Protein AF-A0A821BLL0-F1 (afdb_monomer_lite)

Foldseek 3Di:
DCPVLVVQLVFQDAFKWKAKDWAAPVVVVVVVVQVVDPPRKDFDAAWGKTAPDQVLRNVVNVPDDDPDDPTDTDMDMDHHNDRHSQKGFQEDDPVVRRHRNDPDNVRRIIIGHGGDMDD

Radius of gyration: 15.29 Å; chains: 1; bounding box: 33×35×38 Å

Structure (mmCIF, N/CA/C/O backbone):
data_AF-A0A821BLL0-F1
#
_entry.id   AF-A0A821BLL0-F1
#
loop_
_atom_site.group_PDB
_atom_site.id
_atom_site.type_symbol
_atom_site.label_atom_id
_atom_site.label_alt_id
_atom_site.label_comp_id
_atom_site.label_asym_id
_atom_site.label_entity_id
_atom_site.label_seq_id
_atom_site.pdbx_PDB_ins_code
_atom_site.Cartn_x
_atom_site.Cartn_y
_atom_site.Cartn_z
_atom_site.occupancy
_atom_site.B_iso_or_equiv
_atom_site.auth_seq_id
_atom_site.auth_comp_id
_atom_site.auth_asym_id
_atom_site.auth_atom_id
_atom_site.pdbx_PDB_model_num
ATOM 1 N N . MET A 1 1 ? -13.124 4.607 -16.594 1.00 51.12 1 MET A N 1
ATOM 2 C CA . MET A 1 1 ? -12.149 5.379 -15.791 1.00 51.12 1 MET A CA 1
ATOM 3 C C . MET A 1 1 ? -10.859 4.607 -15.464 1.00 51.12 1 MET A C 1
ATOM 5 O O . MET A 1 1 ? -9.894 5.248 -15.086 1.00 51.12 1 MET A O 1
ATOM 9 N N . TYR A 1 2 ? -10.766 3.288 -15.716 1.00 54.12 2 TYR A N 1
ATOM 10 C CA . TYR A 1 2 ? -9.566 2.486 -15.399 1.00 54.12 2 TYR A CA 1
ATOM 11 C C . TYR A 1 2 ? -8.986 1.662 -16.569 1.00 54.12 2 TYR A C 1
ATOM 13 O O . TYR A 1 2 ? -8.234 0.721 -16.342 1.00 54.12 2 TYR A O 1
ATOM 21 N N . SER A 1 3 ? -9.278 1.989 -17.835 1.00 56.03 3 SER A N 1
ATOM 22 C CA . SER A 1 3 ? -8.685 1.268 -18.984 1.00 56.03 3 SER A CA 1
ATOM 23 C C . SER A 1 3 ? -7.151 1.330 -18.991 1.00 56.03 3 SER A C 1
ATOM 25 O O . SER A 1 3 ? -6.497 0.361 -19.361 1.00 56.03 3 SER A O 1
ATOM 27 N N . LYS A 1 4 ? -6.575 2.423 -18.473 1.00 64.31 4 LYS A N 1
ATOM 28 C CA . LYS A 1 4 ? -5.131 2.565 -18.245 1.00 64.31 4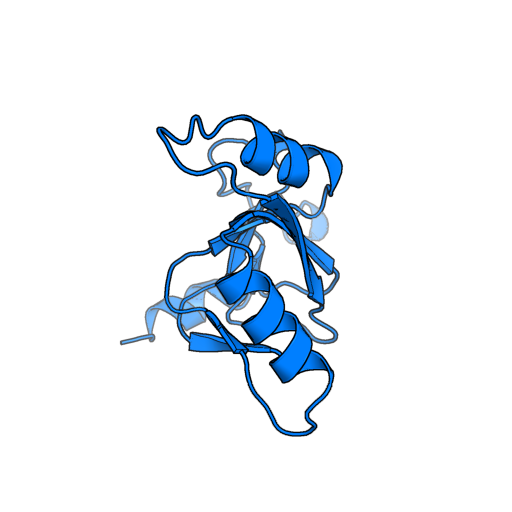 LYS A CA 1
ATOM 29 C C . LYS A 1 4 ? -4.596 1.735 -17.067 1.00 64.31 4 LYS A C 1
ATOM 31 O O . LYS A 1 4 ? -3.395 1.586 -16.963 1.00 64.31 4 LYS A O 1
ATOM 36 N N . LEU A 1 5 ? -5.427 1.156 -16.194 1.00 62.91 5 LEU A N 1
ATOM 37 C CA . LEU A 1 5 ? -4.920 0.224 -15.171 1.00 62.91 5 LEU A CA 1
ATOM 38 C C . LEU A 1 5 ? -4.519 -1.123 -15.761 1.00 62.91 5 LEU A C 1
ATOM 40 O O . LEU A 1 5 ? -3.661 -1.802 -15.205 1.00 62.91 5 LEU A O 1
ATOM 44 N N . GLN A 1 6 ? -5.086 -1.502 -16.911 1.00 64.25 6 GLN A N 1
ATOM 45 C CA . GLN A 1 6 ? -4.675 -2.732 -17.581 1.00 64.25 6 GLN A CA 1
ATOM 46 C C . GLN A 1 6 ? -3.198 -2.698 -17.983 1.00 64.25 6 GLN A C 1
ATOM 48 O O . GLN A 1 6 ? -2.551 -3.739 -17.937 1.00 64.25 6 GLN A O 1
ATOM 53 N N . THR A 1 7 ? -2.643 -1.516 -18.281 1.00 71.56 7 THR A N 1
ATOM 54 C CA . THR A 1 7 ? -1.217 -1.361 -18.611 1.00 71.56 7 THR A CA 1
ATOM 55 C C . THR A 1 7 ? -0.296 -1.540 -17.406 1.00 71.56 7 THR A C 1
ATOM 57 O O . THR A 1 7 ? 0.916 -1.591 -17.575 1.00 71.56 7 THR A O 1
ATOM 60 N N . PHE A 1 8 ? -0.845 -1.633 -16.191 1.00 79.56 8 PHE A N 1
ATOM 61 C CA . PHE A 1 8 ? -0.081 -1.848 -14.963 1.00 79.56 8 PHE A CA 1
ATOM 62 C C . PHE A 1 8 ? -0.220 -3.264 -14.402 1.00 79.56 8 PHE A C 1
ATOM 64 O O . PHE A 1 8 ? 0.377 -3.563 -13.371 1.00 79.56 8 PHE A O 1
ATOM 71 N N . LYS A 1 9 ? -0.957 -4.156 -15.081 1.00 82.19 9 LYS A N 1
ATOM 72 C CA . LYS A 1 9 ? -1.134 -5.549 -14.639 1.00 82.19 9 LYS A CA 1
ATOM 73 C C . LYS A 1 9 ? 0.191 -6.281 -14.459 1.00 82.19 9 LYS A C 1
ATOM 75 O O . LYS A 1 9 ? 0.354 -6.981 -13.468 1.00 82.19 9 LYS A O 1
ATOM 80 N N . ASP A 1 10 ? 1.159 -6.042 -15.340 1.00 88.81 10 ASP A N 1
ATOM 81 C CA . ASP A 1 10 ? 2.486 -6.666 -15.256 1.00 88.81 10 ASP A CA 1
ATOM 82 C C . ASP A 1 10 ? 3.297 -6.193 -14.039 1.00 88.81 10 ASP A C 1
ATOM 84 O O . ASP A 1 10 ? 4.353 -6.743 -13.743 1.00 88.81 10 ASP A O 1
ATOM 88 N N . ARG A 1 11 ? 2.795 -5.198 -13.302 1.00 93.06 11 ARG A N 1
ATOM 89 C CA . ARG A 1 11 ? 3.358 -4.675 -12.055 1.00 93.06 11 ARG A CA 1
ATOM 90 C C . ARG A 1 11 ? 2.439 -4.870 -10.854 1.00 93.06 11 ARG A C 1
ATOM 92 O O . ARG A 1 11 ? 2.661 -4.231 -9.832 1.00 93.06 11 ARG A O 1
ATOM 99 N N . SER A 1 12 ? 1.434 -5.741 -10.946 1.00 94.75 12 SER A N 1
ATOM 100 C CA . SER A 1 12 ? 0.626 -6.101 -9.779 1.00 94.75 12 SER A CA 1
ATOM 101 C C . SER A 1 12 ? 1.530 -6.585 -8.647 1.00 94.75 12 SER A C 1
ATOM 103 O O . SER A 1 12 ? 2.349 -7.490 -8.848 1.00 94.75 12 SER A O 1
ATOM 105 N N . PHE A 1 13 ? 1.376 -5.993 -7.473 1.00 95.81 13 PHE A N 1
ATOM 106 C CA . PHE A 1 13 ? 2.179 -6.306 -6.306 1.00 95.81 13 PHE A CA 1
ATOM 107 C C . PHE A 1 13 ? 1.552 -7.445 -5.498 1.00 95.81 13 PHE A C 1
ATOM 109 O O . PHE A 1 13 ? 0.332 -7.539 -5.366 1.00 95.81 13 PHE A O 1
ATOM 116 N N . LYS A 1 14 ? 2.410 -8.307 -4.950 1.00 96.12 14 LYS A N 1
ATOM 117 C CA . LYS A 1 14 ? 2.077 -9.336 -3.964 1.00 96.12 14 LYS A CA 1
ATOM 118 C C . LYS A 1 14 ? 3.089 -9.233 -2.827 1.00 96.12 14 LYS A C 1
ATOM 120 O O . LYS A 1 14 ? 4.287 -9.131 -3.093 1.00 96.12 14 LYS A O 1
ATOM 125 N N . GLY A 1 15 ? 2.621 -9.347 -1.591 1.00 97.12 15 GLY A N 1
ATOM 126 C CA . GLY A 1 15 ? 3.453 -9.316 -0.393 1.00 97.12 15 GLY A CA 1
ATOM 127 C C . GLY A 1 15 ? 3.022 -8.227 0.577 1.00 97.12 15 GLY A C 1
ATOM 128 O O . GLY A 1 15 ? 1.871 -7.802 0.576 1.00 97.12 15 GLY A O 1
ATOM 129 N N . GLN A 1 16 ? 3.956 -7.796 1.416 1.00 97.88 16 GLN A N 1
ATOM 130 C CA . GLN A 1 16 ? 3.715 -6.784 2.437 1.00 97.88 16 GLN A CA 1
ATOM 131 C C . GLN A 1 16 ? 4.323 -5.451 2.010 1.00 97.88 16 GLN A C 1
ATOM 133 O O . GLN A 1 16 ? 5.444 -5.406 1.495 1.00 97.88 16 GLN A O 1
ATOM 138 N N . SER A 1 17 ? 3.588 -4.368 2.237 1.00 97.62 17 SER A N 1
ATOM 139 C CA . SER A 1 17 ? 4.115 -3.012 2.132 1.00 97.62 17 SER A CA 1
ATOM 140 C C . SER A 1 17 ? 3.667 -2.163 3.317 1.00 97.62 17 SER A C 1
ATOM 142 O O . SER A 1 17 ? 2.722 -2.495 4.029 1.00 97.62 17 SER A O 1
ATOM 144 N N . TYR A 1 18 ? 4.382 -1.072 3.555 1.00 97.44 18 TYR A N 1
ATOM 145 C CA . TYR A 1 18 ? 4.257 -0.260 4.754 1.00 97.44 18 TYR A CA 1
ATOM 146 C C . TYR A 1 18 ? 4.058 1.207 4.387 1.00 97.44 18 TYR A C 1
ATOM 148 O O . TYR A 1 18 ? 4.737 1.733 3.504 1.00 97.44 18 TYR A O 1
ATOM 156 N N . SER A 1 19 ? 3.171 1.895 5.101 1.00 94.75 19 SER A N 1
ATOM 157 C CA . SER A 1 19 ? 2.983 3.342 4.986 1.00 94.75 19 SER A CA 1
ATOM 158 C C . SER A 1 19 ? 3.198 4.014 6.336 1.00 94.75 19 SER A C 1
ATOM 160 O O . SER A 1 19 ? 2.563 3.661 7.331 1.00 94.75 19 SER A O 1
ATOM 162 N N . GLY A 1 20 ? 4.107 4.986 6.383 1.00 93.19 20 GLY A N 1
ATOM 163 C CA . GLY A 1 20 ? 4.293 5.829 7.558 1.00 93.19 20 GLY A CA 1
ATOM 164 C C . GLY A 1 20 ? 3.294 6.976 7.555 1.00 93.19 20 GLY A C 1
ATOM 165 O O . GLY A 1 20 ? 3.380 7.872 6.715 1.00 93.19 20 GLY A O 1
ATOM 166 N N . LEU A 1 21 ? 2.383 6.979 8.524 1.00 89.62 21 LEU A N 1
ATOM 167 C CA . LEU A 1 21 ? 1.323 7.970 8.652 1.00 89.62 21 LEU A CA 1
ATOM 168 C C . LEU A 1 21 ? 1.402 8.720 9.982 1.00 89.62 21 LEU A C 1
ATOM 170 O O . LEU A 1 21 ? 2.026 8.302 10.959 1.00 89.62 21 LEU A O 1
ATOM 174 N N . THR A 1 22 ? 0.705 9.846 10.002 1.00 88.81 22 THR A N 1
ATOM 175 C C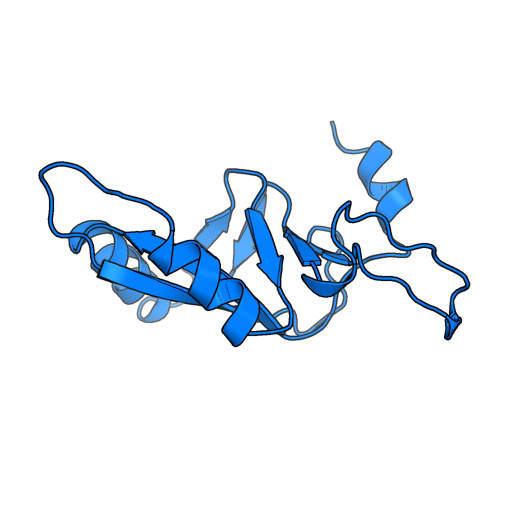A . THR A 1 22 ? 0.481 10.657 11.190 1.00 88.81 22 THR A CA 1
ATOM 176 C C . THR A 1 22 ? -1.027 10.765 11.365 1.00 88.81 22 THR A C 1
ATOM 178 O O . THR A 1 22 ? -1.697 11.259 10.460 1.00 88.81 22 THR A O 1
ATOM 181 N N . MET A 1 23 ? -1.564 10.274 12.482 1.00 87.94 23 MET A N 1
ATOM 182 C CA . MET A 1 23 ? -3.010 10.106 12.687 1.00 87.94 23 MET A CA 1
ATOM 183 C C . MET A 1 23 ? -3.456 10.686 14.030 1.00 87.94 23 MET A C 1
ATOM 185 O O . MET A 1 23 ? -2.691 10.697 15.001 1.00 87.94 23 MET A O 1
ATOM 189 N N . ALA A 1 24 ? -4.699 11.164 14.105 1.00 89.56 24 ALA A N 1
ATOM 190 C CA . ALA A 1 24 ? -5.308 11.500 15.386 1.00 89.56 24 ALA A CA 1
ATOM 191 C C . ALA A 1 24 ? -5.744 10.219 16.116 1.00 89.56 24 ALA A C 1
ATOM 193 O O . ALA A 1 24 ? -5.973 9.184 15.493 1.00 89.56 24 ALA A O 1
ATOM 194 N N . THR A 1 25 ? -5.899 10.288 17.443 1.00 89.75 25 THR A N 1
ATOM 195 C CA . THR A 1 25 ? -6.369 9.143 18.247 1.00 89.75 25 THR A CA 1
ATOM 196 C C . THR A 1 25 ? -7.693 8.583 17.720 1.00 89.75 25 THR A C 1
ATOM 198 O O . THR A 1 25 ? -7.814 7.375 17.572 1.00 89.75 25 THR A O 1
ATOM 201 N N . LYS A 1 26 ? -8.640 9.458 17.350 1.00 91.00 26 LYS A N 1
ATOM 202 C CA . LYS A 1 26 ? -9.941 9.045 16.802 1.00 91.00 26 LYS A CA 1
ATOM 203 C C . LYS A 1 26 ? -9.807 8.183 15.539 1.00 91.00 26 LYS A C 1
ATOM 205 O O . LYS A 1 26 ? -10.502 7.186 15.417 1.00 91.00 26 LYS A O 1
ATOM 210 N N . ASP A 1 27 ? -8.874 8.526 14.646 1.00 90.06 27 ASP A N 1
ATOM 211 C CA . ASP A 1 27 ? -8.694 7.805 13.385 1.00 90.06 27 ASP A CA 1
ATOM 212 C C . ASP A 1 27 ? -8.084 6.427 13.678 1.00 90.06 27 ASP A C 1
ATOM 214 O O . ASP A 1 27 ? -8.474 5.425 13.096 1.00 90.06 27 ASP A O 1
ATOM 218 N N . ILE A 1 28 ? -7.156 6.347 14.639 1.00 91.69 28 ILE A N 1
ATOM 219 C CA . ILE A 1 28 ? -6.608 5.062 15.099 1.00 91.69 28 ILE A CA 1
ATOM 220 C C . ILE A 1 28 ? -7.707 4.174 15.679 1.00 91.69 28 ILE A C 1
ATOM 222 O O . ILE A 1 28 ? -7.713 2.970 15.430 1.00 91.69 28 ILE A O 1
ATOM 226 N N . ASP A 1 29 ? -8.616 4.748 16.462 1.00 93.19 29 ASP A N 1
ATOM 227 C CA . ASP A 1 29 ? -9.701 3.994 17.079 1.00 93.19 29 ASP A CA 1
ATOM 228 C C . ASP A 1 29 ? -10.703 3.484 16.031 1.00 93.19 29 ASP A C 1
ATOM 230 O O . ASP A 1 29 ? -11.167 2.353 16.158 1.00 93.19 29 ASP A O 1
ATOM 234 N N . GLU A 1 30 ? -10.957 4.234 14.952 1.00 92.62 30 GLU A N 1
ATOM 235 C CA . GLU A 1 30 ? -11.746 3.765 13.800 1.00 92.62 30 GLU A CA 1
ATOM 236 C C . GLU A 1 30 ? -11.088 2.564 13.098 1.00 92.62 30 GLU A C 1
ATOM 238 O O . GLU A 1 30 ? -11.757 1.564 12.837 1.00 92.62 30 GLU A O 1
ATOM 243 N N . TYR A 1 31 ? -9.772 2.609 12.858 1.00 90.81 31 TYR A N 1
ATOM 244 C CA . TYR A 1 31 ? -9.037 1.472 12.281 1.00 90.81 31 TYR A CA 1
ATOM 245 C C . TYR A 1 31 ? -9.056 0.256 13.207 1.00 90.81 31 TYR A C 1
ATOM 247 O O . TYR A 1 31 ? -9.303 -0.863 12.763 1.00 90.81 31 TYR A O 1
ATOM 255 N N . LYS A 1 32 ? -8.827 0.461 14.510 1.00 91.69 32 LYS A N 1
ATOM 256 C CA . LYS A 1 32 ? -8.917 -0.620 15.498 1.00 91.69 32 LYS A CA 1
ATOM 257 C C . LYS A 1 32 ? -10.314 -1.214 15.524 1.00 91.69 32 LYS A C 1
ATOM 259 O O . LYS A 1 32 ? -10.430 -2.431 15.579 1.00 91.69 32 LYS A O 1
ATOM 264 N N . TRP A 1 33 ? -11.357 -0.390 15.496 1.00 94.50 33 TRP A N 1
ATOM 265 C CA . TRP A 1 33 ? -12.725 -0.883 15.436 1.00 94.50 33 TRP A CA 1
ATOM 266 C C . TRP A 1 33 ? -12.927 -1.744 14.186 1.00 94.50 33 TRP A C 1
ATOM 268 O O . TRP A 1 33 ? -13.351 -2.885 14.332 1.00 94.50 33 TRP A O 1
ATOM 278 N N . ALA A 1 34 ? -12.531 -1.274 12.999 1.00 92.62 34 ALA A N 1
ATOM 279 C CA . ALA A 1 34 ? -12.673 -2.032 11.754 1.00 92.62 34 ALA A CA 1
ATOM 280 C C . ALA A 1 34 ? -12.002 -3.417 11.822 1.00 92.62 34 ALA A C 1
ATOM 282 O O . ALA A 1 34 ? -12.658 -4.418 11.556 1.00 92.62 34 ALA A O 1
ATOM 283 N N . ILE A 1 35 ? -10.755 -3.485 12.305 1.00 87.69 35 ILE A N 1
ATOM 284 C CA . ILE A 1 35 ? -9.987 -4.740 12.445 1.00 87.69 35 ILE A CA 1
ATOM 285 C C . ILE A 1 35 ? -10.683 -5.758 13.370 1.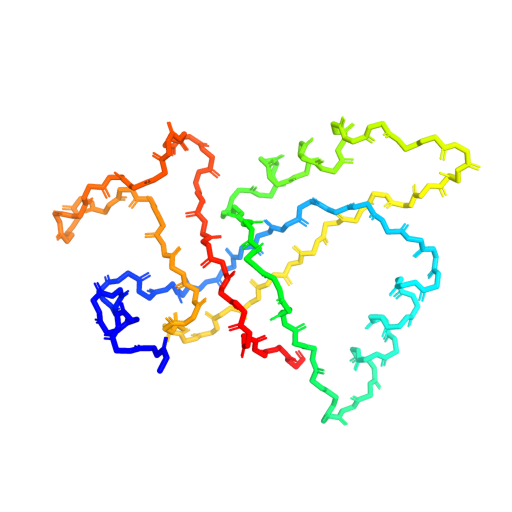00 87.69 35 ILE A C 1
ATOM 287 O O . ILE A 1 35 ? -10.534 -6.965 13.199 1.00 87.69 35 ILE A O 1
ATOM 291 N N . HIS A 1 36 ? -11.441 -5.297 14.369 1.00 91.94 36 HIS A N 1
ATOM 292 C CA . HIS A 1 36 ? -12.144 -6.176 15.313 1.00 91.94 36 HIS A CA 1
ATOM 293 C C . HIS A 1 36 ? -13.606 -6.457 14.921 1.00 91.94 36 HIS A C 1
ATOM 295 O O . HIS A 1 36 ? -14.300 -7.155 15.663 1.00 91.94 36 HIS A O 1
ATOM 301 N N . ASN A 1 37 ? -14.095 -5.928 13.794 1.00 94.19 37 ASN A N 1
ATOM 302 C CA . ASN A 1 37 ? -15.475 -6.099 13.334 1.00 94.19 37 ASN A CA 1
ATOM 303 C C . ASN A 1 37 ? -15.494 -6.816 11.972 1.00 94.19 37 ASN A C 1
ATOM 305 O O . ASN A 1 37 ? -15.327 -6.162 10.940 1.00 94.19 37 ASN A O 1
ATOM 309 N N . PRO A 1 38 ? -15.728 -8.145 11.950 1.00 92.44 38 PRO A N 1
ATOM 310 C CA . PRO A 1 38 ? -15.707 -8.941 10.724 1.00 92.44 38 PRO A CA 1
ATOM 311 C C . PRO A 1 38 ? -16.627 -8.392 9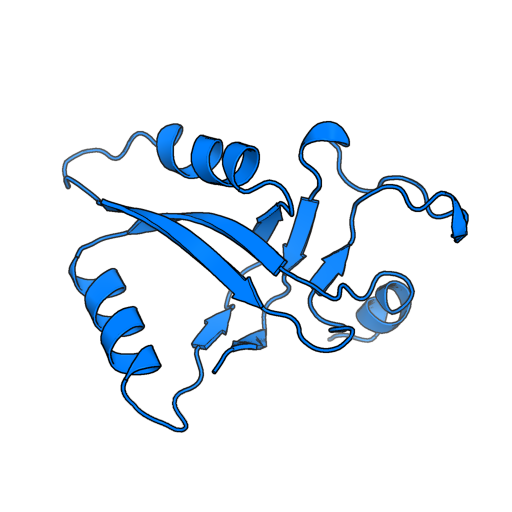.628 1.00 92.44 38 PRO A C 1
ATOM 313 O O . PRO A 1 38 ? -17.748 -7.961 9.910 1.00 92.44 38 PRO A O 1
ATOM 316 N N . GLY A 1 39 ? -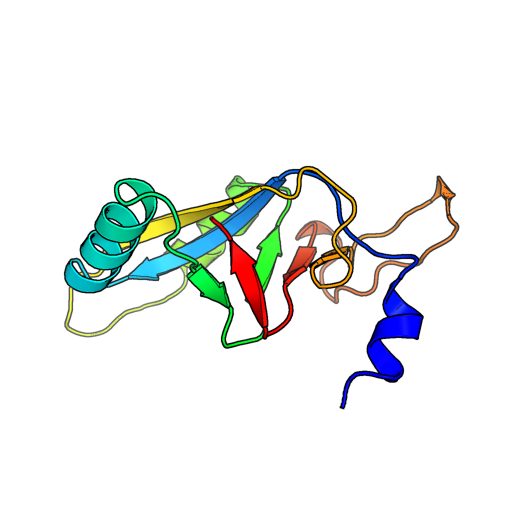16.169 -8.444 8.376 1.00 91.94 39 GLY A N 1
ATOM 317 C CA . GLY A 1 39 ? -16.899 -7.915 7.219 1.00 91.94 39 GLY A CA 1
ATOM 318 C C . GLY A 1 39 ? -16.808 -6.395 7.042 1.00 91.94 39 GLY A C 1
ATOM 319 O O . GLY A 1 39 ? -17.447 -5.851 6.140 1.00 91.94 39 GLY A O 1
ATOM 320 N N . THR A 1 40 ? -16.028 -5.700 7.875 1.00 94.56 40 THR A N 1
ATOM 321 C CA . THR A 1 40 ? -15.698 -4.288 7.652 1.00 94.56 40 THR A CA 1
ATOM 322 C C . THR A 1 40 ? -14.618 -4.176 6.586 1.00 94.56 40 THR A C 1
ATOM 324 O O . THR A 1 40 ? -13.646 -4.918 6.611 1.00 94.56 40 THR A O 1
ATOM 327 N N . LEU A 1 41 ? -14.773 -3.224 5.664 1.00 93.19 41 LEU A N 1
ATOM 328 C CA . LEU A 1 41 ? -13.778 -2.947 4.632 1.00 93.19 41 LEU A CA 1
ATOM 329 C C . LEU A 1 41 ? -13.195 -1.548 4.808 1.00 93.19 41 LEU A C 1
ATOM 331 O O . LEU A 1 41 ? -13.929 -0.567 4.960 1.00 93.19 41 LEU A O 1
ATOM 335 N N . ILE A 1 42 ? -11.873 -1.452 4.729 1.00 92.81 42 ILE A N 1
ATOM 336 C CA . ILE A 1 42 ? -11.133 -0.194 4.693 1.00 92.81 42 ILE A CA 1
ATOM 337 C C . ILE A 1 42 ? -10.805 0.124 3.237 1.00 92.81 42 ILE A C 1
ATOM 339 O O . ILE A 1 42 ? -10.081 -0.612 2.568 1.00 92.81 42 ILE A O 1
ATOM 343 N N . GLU A 1 43 ? -11.325 1.246 2.745 1.00 94.56 43 GLU A N 1
ATOM 344 C CA . GLU A 1 43 ? -11.063 1.725 1.390 1.00 94.56 43 GLU A CA 1
ATOM 345 C C . GLU A 1 43 ? -9.961 2.788 1.372 1.00 94.56 43 GLU A C 1
ATOM 347 O O . GLU A 1 43 ? -10.028 3.816 2.054 1.00 94.56 43 GLU A O 1
ATOM 352 N N . ILE A 1 44 ? -8.982 2.597 0.492 1.00 93.94 44 ILE A N 1
ATOM 353 C CA . ILE A 1 44 ? -8.019 3.633 0.133 1.00 93.94 44 ILE A CA 1
ATOM 354 C C . ILE A 1 44 ? -8.692 4.651 -0.789 1.00 93.94 44 ILE A C 1
ATOM 356 O O . ILE A 1 44 ? -9.010 4.351 -1.935 1.00 93.94 44 ILE A O 1
ATOM 360 N N . LYS A 1 45 ? -8.878 5.886 -0.316 1.00 92.56 45 LYS A N 1
ATOM 361 C CA . LYS A 1 45 ? -9.531 6.958 -1.098 1.00 92.56 45 LYS A CA 1
ATOM 362 C C . LYS A 1 45 ? -8.579 7.764 -1.979 1.00 92.56 45 LYS A C 1
ATOM 364 O O . LYS A 1 45 ? -9.017 8.465 -2.889 1.00 92.56 45 LYS A O 1
ATOM 369 N N . THR A 1 46 ? -7.280 7.694 -1.710 1.00 92.31 46 THR A N 1
ATOM 370 C CA . THR A 1 46 ? -6.251 8.505 -2.372 1.00 92.31 46 THR A CA 1
ATOM 371 C C . THR A 1 46 ? -5.086 7.642 -2.818 1.00 92.31 46 THR A C 1
ATOM 373 O O . THR A 1 46 ? -4.859 6.572 -2.264 1.00 92.31 46 THR A O 1
ATOM 376 N N . LEU A 1 47 ? -4.305 8.124 -3.788 1.00 93.12 47 LEU A N 1
ATOM 377 C CA . LEU A 1 47 ? -3.025 7.493 -4.107 1.00 93.12 47 LEU A CA 1
ATOM 378 C C . LEU A 1 47 ? -2.182 7.424 -2.834 1.00 93.12 47 LEU A C 1
ATOM 380 O O . LEU A 1 47 ? -1.941 8.445 -2.190 1.00 93.12 47 LEU A O 1
ATOM 384 N N . THR A 1 48 ? -1.790 6.213 -2.462 1.00 94.38 48 THR A N 1
ATOM 385 C CA . THR A 1 48 ? -1.093 5.943 -1.209 1.00 94.38 48 THR A CA 1
ATOM 386 C C . THR A 1 48 ? 0.243 5.312 -1.543 1.00 94.38 48 THR A C 1
ATOM 388 O O . THR A 1 48 ? 0.306 4.193 -2.048 1.00 94.38 48 THR A O 1
ATOM 391 N N . SER A 1 49 ? 1.313 6.062 -1.294 1.00 94.56 49 SER A N 1
ATOM 392 C CA . SER A 1 49 ? 2.672 5.552 -1.433 1.00 94.56 49 SER A CA 1
ATOM 393 C C . SER A 1 49 ? 3.011 4.681 -0.223 1.00 94.56 49 SER A C 1
ATOM 395 O O . SER A 1 49 ? 2.739 5.038 0.932 1.00 94.56 49 SER A O 1
ATOM 397 N N . THR A 1 50 ? 3.558 3.505 -0.505 1.00 96.56 50 THR A N 1
ATOM 398 C CA . THR A 1 50 ? 4.004 2.525 0.484 1.00 96.56 50 THR A CA 1
ATOM 399 C C . THR A 1 50 ? 5.388 2.017 0.095 1.00 96.56 50 THR A C 1
ATOM 401 O O . THR A 1 50 ? 5.797 2.145 -1.055 1.00 96.56 50 THR A O 1
ATOM 404 N N . SER A 1 51 ? 6.122 1.434 1.034 1.00 96.88 51 SER A N 1
ATOM 405 C CA . SER A 1 51 ? 7.433 0.829 0.785 1.00 96.88 51 SER A CA 1
ATOM 406 C C . SER A 1 51 ? 7.432 -0.620 1.239 1.00 96.88 51 SER A C 1
ATOM 408 O O . SER A 1 51 ? 6.800 -0.946 2.239 1.00 96.88 51 SER A O 1
ATOM 410 N N . VAL A 1 52 ? 8.169 -1.493 0.559 1.00 96.81 52 VAL A N 1
ATOM 411 C CA . VAL A 1 52 ? 8.441 -2.839 1.094 1.00 96.81 52 VAL A CA 1
ATOM 412 C C . VAL A 1 52 ? 9.447 -2.820 2.254 1.00 96.81 52 VAL A C 1
ATOM 414 O O . VAL A 1 52 ? 9.584 -3.817 2.956 1.00 96.81 52 VAL A O 1
ATOM 417 N N . ASP A 1 53 ? 10.155 -1.704 2.467 1.00 96.00 53 ASP A N 1
ATOM 418 C CA . ASP A 1 53 ? 11.058 -1.511 3.601 1.00 96.00 53 ASP A CA 1
ATOM 419 C C . ASP A 1 53 ? 10.343 -0.719 4.718 1.00 96.00 53 ASP A C 1
ATOM 421 O O . ASP A 1 53 ? 10.097 0.489 4.579 1.00 96.00 53 ASP A O 1
ATOM 425 N N . PRO A 1 54 ? 10.046 -1.346 5.873 1.00 94.50 54 PRO A N 1
ATOM 426 C CA . PRO A 1 54 ? 9.361 -0.673 6.973 1.00 94.50 54 PRO A CA 1
ATOM 427 C C . PRO A 1 54 ? 10.169 0.498 7.551 1.00 94.50 54 PRO A C 1
ATOM 429 O O . PRO A 1 54 ? 9.583 1.454 8.064 1.00 94.50 54 PRO A O 1
ATOM 432 N N . LYS A 1 55 ? 11.508 0.483 7.452 1.00 93.00 55 LYS A N 1
ATOM 433 C CA . LYS A 1 55 ? 12.350 1.598 7.912 1.00 93.00 55 LYS A CA 1
ATOM 434 C C . LYS A 1 55 ? 12.148 2.820 7.026 1.00 93.00 55 LYS A C 1
ATOM 436 O O . LYS A 1 55 ? 11.970 3.918 7.556 1.00 93.00 55 LYS A O 1
ATOM 441 N N . LYS A 1 56 ? 12.130 2.632 5.701 1.00 92.62 56 LYS A N 1
ATOM 442 C CA . LYS A 1 56 ? 11.852 3.699 4.724 1.00 92.62 56 LYS A CA 1
ATOM 443 C C . LYS A 1 56 ? 10.460 4.278 4.948 1.00 92.62 56 LYS A C 1
ATOM 445 O O . LYS A 1 56 ? 10.333 5.488 5.110 1.00 92.62 56 LYS A O 1
ATOM 450 N N . ALA A 1 57 ? 9.446 3.424 5.093 1.00 91.88 57 ALA A N 1
ATOM 451 C CA . ALA A 1 57 ? 8.087 3.858 5.409 1.00 91.88 57 ALA A CA 1
ATOM 452 C C . ALA A 1 57 ? 8.023 4.690 6.706 1.00 91.88 57 ALA A C 1
ATOM 454 O O . ALA A 1 57 ? 7.458 5.783 6.720 1.00 91.88 57 ALA A O 1
ATOM 455 N N . TYR A 1 58 ? 8.664 4.235 7.787 1.00 88.75 58 TYR A N 1
ATOM 456 C CA . TYR A 1 58 ? 8.650 4.940 9.073 1.00 88.75 58 TYR A CA 1
ATOM 457 C C . TYR A 1 58 ? 9.319 6.325 9.027 1.00 88.75 58 TYR A C 1
ATOM 459 O O . TYR A 1 58 ? 8.921 7.232 9.765 1.00 88.75 58 TYR A O 1
ATOM 467 N N . HIS A 1 59 ? 10.302 6.537 8.144 1.00 88.38 59 HIS A N 1
ATOM 468 C CA . HIS A 1 59 ? 10.903 7.860 7.950 1.00 88.38 59 HIS A CA 1
ATOM 469 C C . HIS A 1 59 ? 9.869 8.914 7.516 1.00 88.38 59 HIS A C 1
ATOM 471 O O . HIS A 1 59 ? 9.933 10.048 8.000 1.00 88.38 59 HIS A O 1
ATOM 477 N N . PHE A 1 60 ? 8.868 8.542 6.710 1.00 80.94 60 PHE A N 1
ATOM 478 C CA . PHE A 1 60 ? 7.807 9.457 6.269 1.00 80.94 60 PHE A CA 1
ATOM 479 C C . PHE A 1 60 ? 6.848 9.869 7.394 1.00 80.94 60 PHE A C 1
ATOM 481 O O . PHE A 1 60 ? 6.396 11.014 7.428 1.00 80.94 60 PHE A O 1
ATOM 488 N N . ALA A 1 61 ? 6.608 9.004 8.385 1.00 80.94 61 ALA A N 1
ATOM 489 C CA . ALA A 1 61 ? 5.829 9.371 9.575 1.00 80.94 61 ALA A CA 1
ATOM 490 C C . ALA A 1 61 ? 6.554 10.411 10.456 1.00 80.94 61 ALA A C 1
ATOM 492 O O . ALA A 1 61 ? 5.935 11.149 11.227 1.00 80.94 61 ALA A O 1
ATOM 493 N N . ARG A 1 62 ? 7.891 10.481 10.378 1.00 76.56 62 ARG A N 1
ATOM 494 C CA . ARG A 1 62 ? 8.708 11.396 11.193 1.00 76.56 62 ARG A CA 1
ATOM 495 C C . ARG A 1 62 ? 8.881 12.780 10.577 1.00 76.56 62 ARG A C 1
ATOM 497 O O . ARG A 1 62 ? 9.137 13.717 11.331 1.00 76.56 62 ARG A O 1
ATOM 504 N N . SER A 1 63 ? 8.774 12.905 9.255 1.00 67.00 63 SER A N 1
ATOM 505 C CA . SER A 1 63 ? 9.080 14.140 8.523 1.00 67.00 63 SER A CA 1
ATOM 506 C C . SER A 1 63 ? 7.953 15.177 8.557 1.00 67.00 63 SER A C 1
ATOM 508 O O . SER A 1 63 ? 8.226 16.371 8.434 1.00 67.00 63 SER A O 1
ATOM 510 N N . LYS A 1 64 ? 6.697 14.768 8.786 1.00 64.62 64 LYS A N 1
ATOM 511 C CA . LYS A 1 64 ? 5.567 15.701 8.898 1.00 64.62 64 LYS A CA 1
ATOM 512 C C . LYS A 1 64 ? 5.602 16.452 10.233 1.00 64.62 64 LYS A C 1
ATOM 514 O O . LYS A 1 64 ? 5.310 15.888 11.287 1.00 64.62 64 LYS A O 1
ATOM 519 N N . LYS A 1 65 ? 5.938 17.746 10.183 1.00 60.91 65 LYS A N 1
ATOM 520 C CA . LYS A 1 65 ? 5.659 18.690 11.274 1.00 60.91 65 LYS A CA 1
ATOM 521 C C . LYS A 1 65 ? 4.154 18.936 11.309 1.00 60.91 65 LYS A C 1
ATOM 523 O O . LYS A 1 65 ? 3.591 19.421 10.335 1.00 60.91 65 LYS A O 1
ATOM 528 N N . THR A 1 66 ? 3.508 18.578 12.406 1.00 59.22 66 THR A N 1
ATOM 529 C CA . THR A 1 66 ? 2.093 18.873 12.637 1.00 59.22 66 THR A CA 1
ATOM 530 C C . THR A 1 66 ? 1.989 19.941 13.707 1.00 59.22 66 THR A C 1
ATOM 532 O O . THR A 1 66 ? 2.373 19.708 14.856 1.00 59.22 66 THR A O 1
ATOM 535 N N . ASP A 1 67 ? 1.478 21.102 13.318 1.00 59.06 67 ASP A N 1
ATOM 536 C CA . ASP A 1 67 ? 1.174 22.181 14.244 1.00 59.06 67 ASP A CA 1
ATOM 537 C C . ASP A 1 67 ? -0.028 21.797 15.130 1.00 59.06 67 ASP A C 1
ATOM 539 O O . ASP A 1 67 ? -1.052 21.295 14.666 1.00 59.06 67 ASP A O 1
ATOM 543 N N . ASN A 1 68 ? 0.115 22.053 16.431 1.00 56.31 68 ASN A N 1
ATOM 544 C CA . ASN A 1 68 ? -0.939 22.209 17.445 1.00 56.31 68 ASN A CA 1
ATOM 545 C C . ASN A 1 68 ? -1.785 20.998 17.894 1.00 56.31 68 ASN A C 1
ATOM 547 O O . ASN A 1 68 ? -2.441 21.094 18.930 1.00 56.31 68 ASN A O 1
ATOM 551 N N . LEU A 1 69 ? -1.719 19.838 17.242 1.00 60.09 69 LEU A N 1
ATOM 552 C CA . LEU A 1 69 ? -2.274 18.577 17.763 1.00 60.09 69 LEU A CA 1
ATOM 553 C C . LEU A 1 69 ? -1.136 17.568 17.870 1.00 60.09 69 LEU A C 1
ATOM 555 O O . LEU A 1 69 ? -0.427 17.405 16.890 1.00 60.09 69 LEU A O 1
ATOM 559 N N . LYS A 1 70 ? -0.934 16.918 19.030 1.00 70.69 70 LYS A N 1
ATOM 560 C CA . LYS A 1 70 ? 0.058 15.836 19.210 1.00 70.69 70 LYS A CA 1
ATOM 561 C C . LYS A 1 70 ? -0.452 14.583 18.490 1.00 70.69 70 LYS A C 1
ATOM 563 O O . LYS A 1 70 ? -1.236 13.848 19.092 1.00 70.69 70 LYS A O 1
ATOM 568 N N . PRO A 1 71 ? -0.081 14.321 17.232 1.00 82.00 71 PRO A N 1
ATOM 569 C CA . PRO A 1 71 ? -0.624 13.187 16.521 1.00 82.00 71 PRO A CA 1
ATOM 570 C C . PRO A 1 71 ? 0.254 11.968 16.794 1.00 82.00 71 PRO A C 1
ATOM 572 O O . PRO A 1 71 ? 1.434 12.071 17.148 1.00 82.00 71 PRO A O 1
ATOM 575 N N . HIS A 1 72 ? -0.317 10.790 16.614 1.00 87.00 72 HIS A N 1
ATOM 576 C CA . HIS A 1 72 ? 0.433 9.553 16.730 1.00 87.00 72 HIS A CA 1
ATOM 577 C C . HIS A 1 72 ? 1.139 9.271 15.413 1.00 87.00 72 HIS A C 1
ATOM 579 O O . HIS A 1 72 ? 0.569 9.447 14.335 1.00 87.00 72 HIS A O 1
ATOM 585 N N . ARG A 1 73 ? 2.388 8.822 15.505 1.00 89.56 73 ARG A N 1
ATOM 586 C CA . ARG A 1 73 ? 3.108 8.261 14.363 1.00 89.56 73 ARG A CA 1
ATOM 587 C C . ARG A 1 73 ? 2.721 6.800 14.254 1.00 89.56 73 ARG A C 1
ATOM 589 O O . ARG A 1 73 ? 2.939 6.042 15.196 1.00 89.56 73 ARG A O 1
ATOM 596 N N . VAL A 1 74 ? 2.146 6.434 13.123 1.00 90.56 74 VAL A N 1
ATOM 597 C CA . VAL A 1 74 ? 1.609 5.102 12.868 1.00 90.56 74 VAL A CA 1
ATOM 598 C C . VAL A 1 74 ? 2.355 4.504 11.687 1.00 90.56 74 VAL A C 1
ATOM 600 O O . VAL A 1 74 ? 2.681 5.201 10.726 1.00 90.56 74 VAL A O 1
ATOM 603 N N . LEU A 1 75 ? 2.639 3.211 11.774 1.00 93.44 75 LEU A N 1
ATOM 604 C CA . LEU A 1 75 ? 3.072 2.418 10.636 1.00 93.44 75 LEU A CA 1
ATOM 605 C C . LEU A 1 75 ? 1.901 1.519 10.253 1.00 93.44 75 LEU A C 1
ATOM 607 O O . LEU A 1 75 ? 1.534 0.633 11.020 1.00 93.44 75 LEU A O 1
ATOM 611 N N . CYS A 1 76 ? 1.291 1.789 9.106 1.00 92.62 76 CYS A N 1
ATOM 612 C CA . CYS A 1 76 ? 0.260 0.929 8.544 1.00 92.62 76 CYS A CA 1
ATOM 613 C C . CYS A 1 76 ? 0.931 -0.160 7.718 1.00 92.62 76 CYS A C 1
ATOM 615 O O . CYS A 1 76 ? 1.792 0.134 6.889 1.00 92.62 76 CYS A O 1
ATOM 617 N N . GLU A 1 77 ? 0.529 -1.400 7.952 1.00 95.12 77 GLU A N 1
ATOM 618 C CA . GLU A 1 77 ? 1.009 -2.570 7.234 1.00 95.12 77 GLU A CA 1
ATOM 619 C C . GLU A 1 77 ? -0.110 -3.074 6.316 1.00 95.12 77 GLU A C 1
ATOM 621 O O . GLU A 1 77 ? -1.222 -3.335 6.767 1.00 95.12 77 GLU A O 1
ATOM 626 N N . CYS A 1 78 ? 0.175 -3.160 5.020 1.00 95.25 78 CYS A N 1
ATOM 627 C CA . CYS A 1 78 ? -0.751 -3.605 3.986 1.00 95.25 78 CYS A CA 1
ATOM 628 C C . CYS A 1 78 ? -0.338 -4.997 3.510 1.00 95.25 78 CYS A C 1
ATOM 630 O O . CYS A 1 78 ? 0.792 -5.185 3.048 1.00 95.25 78 CYS A O 1
ATOM 632 N N . HIS A 1 79 ? -1.243 -5.972 3.611 1.00 96.50 79 HIS A N 1
ATOM 633 C CA . HIS A 1 79 ? -1.008 -7.349 3.168 1.00 96.50 79 HIS A CA 1
ATOM 634 C C . HIS A 1 79 ? -1.731 -7.609 1.847 1.00 96.50 79 HIS A C 1
ATOM 636 O O . HIS A 1 79 ? -2.937 -7.413 1.734 1.00 96.50 79 HIS A O 1
ATOM 642 N N . PHE A 1 80 ? -0.984 -8.059 0.840 1.00 96.56 80 PHE A N 1
ATOM 643 C CA . PHE A 1 80 ? -1.504 -8.454 -0.466 1.00 96.56 80 PHE A CA 1
ATOM 644 C C . PHE A 1 80 ? -1.181 -9.931 -0.710 1.00 96.56 80 PHE A C 1
ATOM 646 O O . PHE A 1 80 ? -0.147 -10.263 -1.298 1.00 96.56 80 PHE A O 1
ATOM 653 N N . ASP A 1 81 ? -2.056 -10.829 -0.252 1.00 95.12 81 ASP A N 1
ATOM 654 C CA . ASP A 1 81 ? -1.848 -12.290 -0.317 1.00 95.12 81 ASP A CA 1
ATOM 655 C C . ASP A 1 81 ? -1.737 -12.828 -1.750 1.00 95.12 81 ASP A C 1
ATOM 657 O O . ASP A 1 81 ? -1.058 -13.823 -2.040 1.00 95.12 81 ASP A O 1
ATOM 661 N N . HIS A 1 82 ? -2.380 -12.123 -2.674 1.00 94.62 82 HIS A N 1
ATOM 662 C CA . HIS A 1 82 ? -2.405 -12.411 -4.098 1.00 94.62 82 HIS A CA 1
ATOM 663 C C . HIS A 1 82 ? -1.929 -11.183 -4.879 1.00 94.62 82 HIS A C 1
ATOM 665 O O . HIS A 1 82 ? -2.019 -10.068 -4.362 1.00 94.62 82 HIS A O 1
ATOM 671 N N . PRO A 1 83 ? -1.443 -11.356 -6.124 1.00 94.88 83 PRO A N 1
ATOM 672 C CA . PRO A 1 83 ? -1.122 -10.224 -6.983 1.00 94.88 83 PRO A CA 1
ATOM 673 C C . PRO A 1 83 ? -2.328 -9.289 -7.107 1.00 94.88 83 PRO A C 1
ATOM 675 O O . PRO A 1 83 ? -3.369 -9.660 -7.650 1.00 94.88 83 PRO A O 1
ATOM 678 N N . CYS A 1 84 ? -2.191 -8.079 -6.577 1.00 93.81 84 CYS A N 1
ATOM 679 C CA . CYS A 1 84 ? -3.257 -7.099 -6.516 1.00 93.81 84 CYS A CA 1
ATOM 680 C C . CYS A 1 84 ? -3.071 -6.076 -7.634 1.00 93.81 84 CYS A C 1
ATOM 682 O O . CYS A 1 84 ? -2.070 -5.365 -7.688 1.00 93.81 84 CYS A O 1
ATOM 684 N N . SER A 1 85 ? -4.038 -5.979 -8.547 1.00 92.69 85 SER A N 1
ATOM 685 C CA . SER A 1 85 ? -3.952 -5.051 -9.683 1.00 92.69 85 SER A CA 1
ATOM 686 C C . SER A 1 85 ? -4.060 -3.577 -9.289 1.00 92.69 85 SER A C 1
ATOM 688 O O . SER A 1 85 ? -3.810 -2.711 -10.123 1.00 92.69 85 SER A O 1
ATOM 690 N N . THR A 1 86 ? -4.475 -3.285 -8.054 1.00 93.94 86 THR A N 1
ATOM 691 C CA . THR A 1 86 ? -4.549 -1.921 -7.520 1.00 93.94 86 THR A CA 1
ATOM 692 C C . THR A 1 86 ? -3.362 -1.560 -6.625 1.00 93.94 86 THR A C 1
ATOM 694 O O . THR A 1 86 ? -3.289 -0.428 -6.158 1.00 93.94 86 THR A O 1
ATOM 697 N N . ALA A 1 87 ? -2.401 -2.471 -6.444 1.00 95.75 87 ALA A N 1
ATOM 698 C CA . ALA A 1 87 ? -1.104 -2.199 -5.836 1.00 95.75 87 ALA A CA 1
ATOM 699 C C . ALA A 1 87 ? -0.013 -2.349 -6.903 1.00 95.75 87 ALA A C 1
ATOM 701 O O . ALA A 1 87 ? 0.197 -3.435 -7.439 1.00 95.75 87 ALA A O 1
ATOM 702 N N . ILE A 1 88 ? 0.646 -1.249 -7.260 1.00 95.19 88 ILE A N 1
ATOM 703 C CA . ILE A 1 88 ? 1.578 -1.188 -8.386 1.00 95.19 88 ILE A CA 1
ATOM 704 C C . ILE A 1 88 ? 3.011 -1.161 -7.867 1.00 95.19 88 ILE A C 1
ATOM 706 O O . ILE A 1 88 ? 3.415 -0.221 -7.185 1.00 95.19 88 ILE A O 1
ATOM 710 N N . ASP A 1 89 ? 3.793 -2.172 -8.228 1.00 95.69 89 ASP A N 1
ATOM 711 C CA . ASP A 1 89 ? 5.212 -2.252 -7.906 1.00 95.69 89 ASP A CA 1
ATOM 712 C C . ASP A 1 89 ? 6.026 -1.304 -8.801 1.00 95.69 89 ASP A C 1
ATOM 714 O O . ASP A 1 89 ? 6.207 -1.541 -10.006 1.00 95.69 89 ASP A O 1
ATOM 718 N N . LEU A 1 90 ? 6.499 -0.199 -8.219 1.00 95.19 90 LEU A N 1
ATOM 719 C CA . LEU A 1 90 ? 7.278 0.817 -8.931 1.00 95.19 90 LEU A CA 1
ATOM 720 C C . LEU A 1 90 ? 8.774 0.501 -8.962 1.00 95.19 90 LEU A C 1
ATOM 722 O O . LEU A 1 90 ? 9.535 1.210 -9.627 1.00 95.19 90 LEU A O 1
ATOM 726 N N . ARG A 1 91 ? 9.201 -0.563 -8.279 1.00 95.19 91 ARG A N 1
ATOM 727 C CA . ARG A 1 91 ? 10.597 -0.986 -8.225 1.00 95.19 91 ARG A CA 1
ATOM 728 C C . ARG A 1 91 ? 11.063 -1.508 -9.580 1.00 95.19 91 ARG A C 1
ATOM 730 O O . ARG A 1 91 ? 10.277 -1.848 -10.475 1.00 95.19 91 ARG A O 1
ATOM 737 N N . ARG A 1 92 ? 12.383 -1.585 -9.725 1.00 93.88 92 ARG A N 1
ATOM 738 C CA . ARG A 1 92 ? 13.008 -2.327 -10.816 1.00 93.88 92 ARG A CA 1
ATOM 739 C C . ARG A 1 92 ? 12.753 -3.818 -10.625 1.00 93.88 92 ARG A C 1
ATOM 741 O O . ARG A 1 92 ? 12.973 -4.350 -9.540 1.00 93.88 92 ARG A O 1
ATOM 748 N N . ASP A 1 93 ? 12.373 -4.492 -11.703 1.00 90.94 93 ASP A N 1
ATOM 749 C CA . ASP A 1 93 ? 12.330 -5.950 -11.756 1.00 90.94 93 ASP A CA 1
ATOM 750 C C . ASP A 1 93 ? 13.227 -6.433 -12.894 1.00 90.94 93 ASP A C 1
ATOM 752 O O . ASP A 1 93 ? 12.891 -6.325 -14.075 1.00 90.94 93 ASP A O 1
ATOM 756 N N . THR A 1 94 ? 14.397 -6.952 -12.532 1.00 88.75 94 THR A N 1
ATOM 757 C CA . THR A 1 94 ? 15.382 -7.461 -13.490 1.00 88.75 94 THR A CA 1
ATOM 758 C C . THR A 1 94 ? 14.939 -8.764 -14.146 1.00 88.75 94 THR A C 1
ATOM 760 O O . THR A 1 94 ? 15.289 -8.999 -15.296 1.00 88.75 94 THR A O 1
ATOM 763 N N . ASN A 1 95 ? 14.141 -9.591 -13.466 1.00 88.38 95 ASN A N 1
ATOM 764 C CA . ASN A 1 95 ? 13.670 -10.866 -14.014 1.00 88.38 95 ASN A CA 1
ATOM 765 C C . ASN A 1 95 ? 12.643 -10.645 -15.129 1.00 88.38 95 ASN A C 1
ATOM 767 O O . ASN A 1 95 ? 12.597 -11.406 -16.092 1.00 88.38 95 ASN A O 1
ATOM 771 N N . ARG A 1 96 ? 11.830 -9.589 -15.011 1.00 87.75 96 ARG A N 1
ATOM 772 C CA . ARG A 1 96 ? 10.815 -9.205 -16.006 1.00 87.75 96 ARG A CA 1
ATOM 773 C C . ARG A 1 96 ? 11.256 -8.073 -16.942 1.00 87.75 96 ARG A C 1
ATOM 775 O O . ARG A 1 96 ? 10.448 -7.616 -17.744 1.00 87.75 96 ARG A O 1
ATOM 782 N N . ASN A 1 97 ? 12.513 -7.621 -16.865 1.00 90.31 97 ASN A N 1
ATOM 783 C CA . ASN A 1 97 ? 13.039 -6.466 -17.613 1.00 90.31 97 ASN A CA 1
ATOM 784 C C . ASN A 1 97 ? 12.200 -5.182 -17.448 1.00 90.31 97 ASN A C 1
ATOM 786 O O . ASN A 1 97 ? 12.073 -4.378 -18.373 1.00 90.31 97 ASN A O 1
ATOM 790 N N . LEU A 1 98 ? 11.626 -4.974 -16.263 1.00 89.62 98 LEU A N 1
ATOM 791 C CA . LEU A 1 98 ? 10.832 -3.793 -15.954 1.00 89.62 98 LEU A CA 1
ATOM 792 C C . LEU A 1 98 ? 11.725 -2.718 -15.312 1.00 89.62 98 LEU A C 1
ATOM 794 O O . LEU A 1 98 ? 12.369 -2.985 -14.291 1.00 89.62 98 LEU A O 1
ATOM 798 N N . PRO A 1 99 ? 11.777 -1.490 -15.864 1.00 92.31 99 PRO A N 1
ATOM 799 C CA . PRO A 1 99 ? 12.590 -0.418 -15.290 1.00 92.31 99 PRO A CA 1
ATOM 800 C C . PRO A 1 99 ? 12.036 0.034 -13.931 1.00 92.31 99 PRO A C 1
ATOM 802 O O . PRO A 1 99 ? 10.871 -0.203 -13.625 1.00 92.31 99 PRO A O 1
ATOM 805 N N . CYS A 1 100 ? 12.833 0.730 -13.122 1.00 93.25 100 CYS A N 1
ATOM 806 C CA . CYS A 1 100 ? 12.265 1.472 -11.997 1.00 93.25 100 CYS A CA 1
ATOM 807 C C . CYS A 1 100 ? 11.354 2.588 -12.539 1.00 93.25 100 CYS A C 1
ATOM 809 O O . CYS A 1 100 ? 11.715 3.262 -13.507 1.00 93.25 100 CYS A O 1
ATOM 811 N N . TRP A 1 101 ? 10.174 2.758 -11.948 1.00 92.81 101 TRP A N 1
ATOM 812 C CA . TRP A 1 101 ? 9.261 3.867 -12.246 1.00 92.81 101 TRP A CA 1
ATOM 813 C C . TRP A 1 101 ? 9.179 4.892 -11.120 1.00 92.81 101 TRP A C 1
ATOM 815 O O . TRP A 1 101 ? 8.683 5.993 -11.354 1.00 92.81 101 TRP A O 1
ATOM 825 N N . SER A 1 102 ? 9.671 4.558 -9.926 1.00 89.62 102 SER A N 1
ATOM 826 C CA . SER A 1 102 ? 9.831 5.553 -8.873 1.00 89.62 102 SER A CA 1
ATOM 827 C C . SER A 1 102 ? 10.983 6.498 -9.217 1.00 89.62 102 SER A C 1
ATOM 829 O O . SER A 1 102 ? 12.002 6.089 -9.780 1.00 89.62 102 SER A O 1
ATOM 831 N N . ALA A 1 103 ? 10.830 7.771 -8.853 1.00 88.94 103 ALA A N 1
ATOM 832 C CA . ALA A 1 103 ? 11.919 8.742 -8.922 1.00 88.94 103 ALA A CA 1
ATOM 833 C C . ALA A 1 103 ? 13.059 8.394 -7.945 1.00 88.94 103 ALA A C 1
ATOM 835 O O . ALA A 1 103 ? 14.194 8.827 -8.148 1.00 88.94 103 ALA A O 1
ATOM 836 N N . TYR A 1 104 ? 12.760 7.591 -6.919 1.00 88.44 104 TYR A N 1
ATOM 837 C CA . TYR A 1 104 ? 13.672 7.206 -5.852 1.00 88.44 104 TYR A CA 1
ATOM 838 C C . TYR A 1 104 ? 13.721 5.675 -5.748 1.00 88.44 104 TYR A C 1
ATOM 840 O O . TYR A 1 104 ? 12.960 5.043 -5.020 1.00 88.44 104 TYR A O 1
ATOM 848 N N . GLU A 1 105 ? 14.614 5.047 -6.519 1.00 88.06 105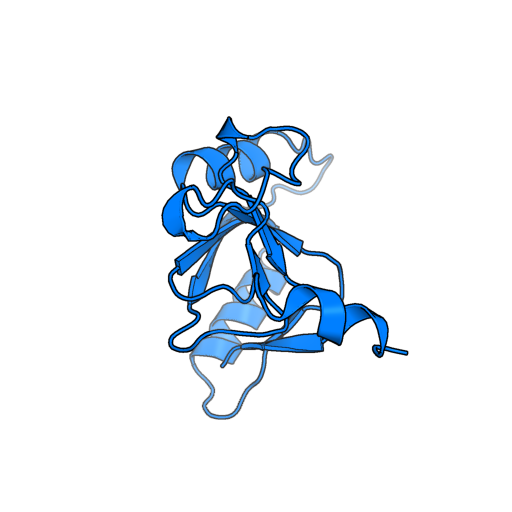 GLU A N 1
ATOM 849 C CA . GLU A 1 105 ? 14.712 3.577 -6.601 1.00 88.06 105 GLU A CA 1
ATOM 850 C C . GLU A 1 105 ? 14.991 2.917 -5.233 1.00 88.06 105 GLU A C 1
ATOM 852 O O . GLU A 1 105 ? 14.559 1.791 -4.983 1.00 88.06 105 GLU A O 1
ATOM 857 N N . ASP A 1 106 ? 15.646 3.629 -4.314 1.00 89.88 106 ASP A N 1
ATOM 858 C CA . ASP A 1 106 ? 15.975 3.157 -2.968 1.00 89.88 106 ASP A CA 1
ATOM 859 C C . ASP A 1 106 ? 14.810 3.235 -1.963 1.00 89.88 106 ASP A C 1
ATOM 861 O O . ASP A 1 106 ? 14.934 2.721 -0.849 1.00 89.88 106 ASP A O 1
ATOM 865 N N . GLU A 1 107 ? 13.682 3.855 -2.321 1.00 90.69 107 GLU A N 1
ATOM 866 C CA . GLU A 1 107 ? 12.472 3.876 -1.487 1.00 90.69 107 GLU A CA 1
ATOM 867 C C . GLU A 1 107 ? 11.696 2.561 -1.552 1.00 90.69 107 GLU A C 1
ATOM 869 O O . GLU A 1 107 ? 10.834 2.315 -0.709 1.00 90.69 107 GLU A O 1
ATOM 874 N N . ALA A 1 108 ? 12.029 1.694 -2.514 1.00 93.50 108 ALA A N 1
ATOM 875 C CA . ALA A 1 108 ? 11.405 0.391 -2.699 1.00 93.50 108 ALA A CA 1
ATOM 876 C C . ALA A 1 108 ? 9.862 0.489 -2.762 1.00 93.50 108 ALA A C 1
ATOM 878 O O . ALA A 1 108 ? 9.137 -0.243 -2.083 1.00 93.50 108 ALA A O 1
ATOM 879 N N . GLU A 1 109 ? 9.389 1.452 -3.556 1.00 95.81 109 GLU A N 1
ATOM 880 C CA . GLU A 1 109 ? 8.015 1.949 -3.543 1.00 95.81 109 GLU A CA 1
ATOM 881 C C . GLU A 1 109 ? 7.001 0.995 -4.198 1.00 95.81 109 GLU A C 1
ATOM 883 O O . GLU A 1 109 ? 7.210 0.461 -5.291 1.00 95.81 109 GLU A O 1
ATOM 888 N N . VAL A 1 110 ? 5.851 0.859 -3.541 1.00 96.88 110 VAL A N 1
ATOM 889 C CA . VAL A 1 110 ? 4.622 0.258 -4.060 1.00 96.88 110 VAL A CA 1
ATOM 890 C C . VAL A 1 110 ? 3.512 1.301 -3.957 1.00 96.88 110 VAL A C 1
ATOM 892 O O . VAL A 1 110 ? 3.202 1.799 -2.872 1.00 96.88 110 VAL A O 1
ATOM 895 N N . LEU A 1 111 ? 2.893 1.628 -5.087 1.00 95.81 111 LEU A N 1
ATOM 896 C CA . LEU A 1 111 ? 1.824 2.616 -5.164 1.00 95.81 111 LEU A CA 1
ATOM 897 C C . LEU A 1 111 ? 0.459 1.934 -5.077 1.00 95.81 111 LEU A C 1
ATOM 899 O O . LEU A 1 111 ? 0.070 1.189 -5.976 1.00 95.81 111 LEU A O 1
ATOM 903 N N . VAL A 1 112 ? -0.291 2.225 -4.020 1.00 95.62 112 VAL A N 1
ATOM 904 C CA . VAL A 1 112 ? -1.651 1.718 -3.821 1.00 95.62 112 VAL A CA 1
ATOM 905 C C . VAL A 1 112 ? -2.657 2.722 -4.376 1.00 95.62 112 VAL A C 1
ATOM 907 O O . VAL A 1 112 ? -2.626 3.917 -4.062 1.00 95.62 112 VAL A O 1
ATOM 910 N N . LEU A 1 113 ? -3.539 2.239 -5.244 1.00 94.38 113 LEU A N 1
ATOM 911 C CA . LEU A 1 113 ? -4.491 3.055 -5.984 1.00 94.38 113 LEU A CA 1
ATOM 912 C C . LEU A 1 113 ? -5.796 3.272 -5.198 1.00 94.38 113 LEU A C 1
ATOM 914 O O . LEU A 1 113 ? -6.196 2.396 -4.422 1.00 94.38 113 LEU A O 1
ATOM 918 N N . PRO A 1 114 ? -6.502 4.396 -5.438 1.00 94.50 114 PRO A N 1
ATOM 919 C CA . PRO A 1 114 ? -7.845 4.605 -4.914 1.00 94.50 114 PRO A CA 1
ATOM 920 C C . PRO A 1 114 ? -8.803 3.466 -5.282 1.00 94.50 114 PRO A C 1
ATOM 922 O O . PRO A 1 114 ? -8.775 2.980 -6.416 1.00 94.50 114 PRO A O 1
ATOM 925 N N . GLY A 1 115 ? -9.665 3.082 -4.342 1.00 92.44 115 GLY A N 1
ATOM 926 C CA . GLY A 1 115 ? -10.597 1.961 -4.466 1.00 92.44 115 GLY A CA 1
ATOM 927 C C . GLY A 1 115 ? -9.996 0.602 -4.096 1.00 92.44 115 GLY A C 1
ATOM 928 O O . GLY A 1 115 ? -10.674 -0.412 -4.227 1.00 92.44 115 GLY A O 1
ATOM 929 N N . THR A 1 116 ? -8.737 0.553 -3.641 1.00 94.44 116 THR A N 1
ATOM 930 C CA . THR A 1 116 ? -8.190 -0.662 -3.015 1.00 94.44 116 THR A CA 1
ATOM 931 C C . THR A 1 116 ? -8.891 -0.894 -1.682 1.00 94.44 116 THR A C 1
ATOM 933 O O . THR A 1 116 ? -8.997 0.035 -0.879 1.00 94.44 116 THR A O 1
ATOM 936 N N . LEU A 1 117 ? -9.351 -2.123 -1.460 1.00 94.31 117 LEU A N 1
ATOM 937 C CA . LEU A 1 117 ? -10.068 -2.540 -0.260 1.00 94.31 117 LEU A CA 1
ATOM 938 C C . LEU A 1 117 ? -9.191 -3.484 0.564 1.00 94.31 117 LEU A C 1
ATOM 940 O O . LEU A 1 117 ? -8.544 -4.368 0.000 1.00 94.31 117 LEU A O 1
ATOM 944 N N . PHE A 1 118 ? -9.206 -3.293 1.877 1.00 92.56 118 PHE A N 1
ATOM 945 C CA . PHE A 1 118 ? -8.611 -4.185 2.868 1.00 92.56 118 PHE A CA 1
ATOM 946 C C . PHE A 1 118 ? -9.691 -4.653 3.841 1.00 92.56 118 PHE A C 1
ATOM 948 O O . PHE A 1 118 ? -10.623 -3.896 4.117 1.00 92.56 118 PHE A O 1
ATOM 955 N N . GLU A 1 119 ? -9.548 -5.878 4.335 1.00 87.75 119 GLU A N 1
ATOM 956 C CA . GLU A 1 119 ? -10.344 -6.450 5.428 1.00 87.75 119 GLU A CA 1
ATOM 957 C C . GLU A 1 119 ? -9.495 -6.503 6.702 1.00 87.75 119 GLU A C 1
ATOM 959 O O . GLU A 1 119 ? -8.296 -6.853 6.586 1.00 87.75 119 GLU A O 1
#

Organism: NCBI:txid392032

pLDDT: mean 88.27, std 11.02, range [51.12, 97.88]

Secondary structure (DSSP, 8-state):
--GGGGGGGGGEEEEEEEEEEEE-HHHHHHHHHHHTSTT--EE--S-EEEESSHHHHHHHHHH---SSS-PEEEEEEEEEEEEEEEEEE-S-BTTTTBPP-SS-GGG-EEEEPTT-EE-

Sequence (119 aa):
MYSKLQTFKDRSFKGQSYSGLTMATKDIDEYKWAIHNPGTLIEIKTLTSTSVDPKKAYHFARSKKTDNLKPHRVLCECHFDHPCSTAIDLRRDTNRNLPCWSAYEDEAEVLVLPGTLFE